Protein AF-A0A7V4W5E7-F1 (afdb_monomer_lite)

Secondary structure (DSSP, 8-state):
-------S---SSSSSTT---TTSPPTTEEEEEEEEEEPPHHHHHHH-TT--S--EEEEEEEEESSS-EEEEESSSS-B---EEEEETTEEEEEESTTS-EEESS--HHHHHHHHS--EEEE--STT-SEEEEEEEE-S--TT-EEEEEEEEEETTEEEEEEEEPPPEEPPP---

Foldseek 3Di:
DDDDPPDDDPPDPPPPPVPPPLADDDPQKDKAFPDKDFDDPVRCCVPPVPFDAGWIKTKMKIFGPDFAKKFWDQPDDDFDWFKWWQDPVGIWTQDDPQSPDTHPDGPDDVVVCVVGNTDIDGQDDPPDRMDMDIDIDRNDHAQTWMWIWTWMDGNVGPDIGIYIYGTDGRHDPDD

Sequence (175 aa):
MRISFLSACVLLAIAGALFADQRTPPPGVKFEVVSVRVLSAKEAADRSPDFIGPNVAVRLRLSCAERGLYLYTWGDVVPVGYRVKWTERGVLWPHGMKGDDERPVSPGIKKLDALVPGKWLLLSGHNRPAIEWEELDSTSYHGEKHGFTIFIKDREKDEPTEIMTEPYVVPSDSP

Structure (mmCIF, N/CA/C/O backbone):
data_AF-A0A7V4W5E7-F1
#
_entry.id   AF-A0A7V4W5E7-F1
#
loop_
_atom_site.group_PDB
_atom_site.id
_atom_site.type_symbol
_atom_site.label_atom_id
_atom_site.label_alt_id
_atom_site.label_comp_id
_atom_site.label_asym_id
_atom_site.label_entity_id
_atom_site.label_seq_id
_atom_site.pdbx_PDB_ins_code
_atom_site.Cartn_x
_atom_site.Cartn_y
_atom_site.Cartn_z
_atom_site.occupancy
_atom_site.B_iso_or_equiv
_atom_site.auth_seq_id
_atom_site.auth_comp_id
_atom_site.auth_asym_id
_atom_site.auth_atom_id
_atom_site.pdbx_PDB_model_num
ATOM 1 N N . MET A 1 1 ? 11.034 58.795 33.306 1.00 40.50 1 MET A N 1
ATOM 2 C CA . MET A 1 1 ? 10.671 58.842 31.876 1.00 40.50 1 MET A CA 1
ATOM 3 C C . MET A 1 1 ? 10.419 57.411 31.418 1.00 40.50 1 MET A C 1
ATOM 5 O O . MET A 1 1 ? 11.341 56.612 31.419 1.00 40.50 1 MET A O 1
ATOM 9 N N . ARG A 1 2 ? 9.139 57.076 31.212 1.00 36.44 2 ARG A N 1
ATOM 10 C CA . ARG A 1 2 ? 8.623 55.823 30.619 1.00 36.44 2 ARG A CA 1
ATOM 11 C C . ARG A 1 2 ? 8.904 55.907 29.100 1.00 36.44 2 ARG A C 1
ATOM 13 O O . ARG A 1 2 ? 8.977 57.023 28.602 1.00 36.44 2 ARG A O 1
ATOM 20 N N . ILE A 1 3 ? 9.116 54.859 28.309 1.00 40.62 3 ILE A N 1
ATOM 21 C CA . ILE A 1 3 ? 8.289 53.674 28.046 1.00 40.62 3 ILE A CA 1
ATOM 22 C C . ILE A 1 3 ? 9.220 52.597 27.458 1.00 40.62 3 ILE A C 1
ATOM 24 O O . ILE A 1 3 ? 10.012 52.879 26.560 1.00 40.62 3 ILE A O 1
ATOM 28 N N . SER A 1 4 ? 9.111 51.374 27.971 1.00 38.84 4 SER A N 1
ATOM 29 C CA . SER A 1 4 ? 9.770 50.172 27.461 1.00 38.84 4 SER A CA 1
ATOM 30 C C . SER A 1 4 ? 9.244 49.813 26.066 1.00 38.84 4 SER A C 1
ATOM 32 O O . SER A 1 4 ? 8.042 49.622 25.896 1.00 38.84 4 SER A O 1
ATOM 34 N N . PHE A 1 5 ? 10.132 49.671 25.079 1.00 39.97 5 PHE A N 1
ATOM 35 C CA . PHE A 1 5 ? 9.805 49.082 23.777 1.00 39.97 5 PHE A CA 1
ATOM 36 C C . PHE A 1 5 ? 9.866 47.550 23.882 1.00 39.97 5 PHE A C 1
ATOM 38 O O . PHE A 1 5 ? 10.897 46.927 23.656 1.00 39.97 5 PHE A O 1
ATOM 45 N N . LEU A 1 6 ? 8.741 46.955 24.274 1.00 45.31 6 LEU A N 1
ATOM 46 C CA . LEU A 1 6 ? 8.455 45.521 24.202 1.00 45.31 6 LEU A CA 1
ATOM 47 C C . LEU A 1 6 ? 7.357 45.342 23.150 1.00 45.31 6 LEU A C 1
ATOM 49 O O . LEU A 1 6 ? 6.187 45.526 23.470 1.00 45.31 6 LEU A O 1
ATOM 53 N N . SER A 1 7 ? 7.721 45.055 21.897 1.00 47.25 7 SER A N 1
ATOM 54 C CA . SER A 1 7 ? 6.884 44.345 20.906 1.00 47.25 7 SER A CA 1
ATOM 55 C C . SER A 1 7 ? 7.477 44.446 19.506 1.00 47.25 7 SER A C 1
ATOM 57 O O . SER A 1 7 ? 7.627 45.554 19.002 1.00 47.25 7 SER A O 1
ATOM 59 N N . ALA A 1 8 ? 7.747 43.278 18.912 1.00 41.41 8 ALA A N 1
ATOM 60 C CA . ALA A 1 8 ? 7.931 42.946 17.486 1.00 41.41 8 ALA A CA 1
ATOM 61 C C . ALA A 1 8 ? 9.073 41.914 17.414 1.00 41.41 8 ALA A C 1
ATOM 63 O O . ALA A 1 8 ? 10.191 42.227 17.788 1.00 41.41 8 ALA A O 1
ATOM 64 N N . CYS A 1 9 ? 8.933 40.652 17.025 1.00 38.38 9 CYS A N 1
ATOM 65 C 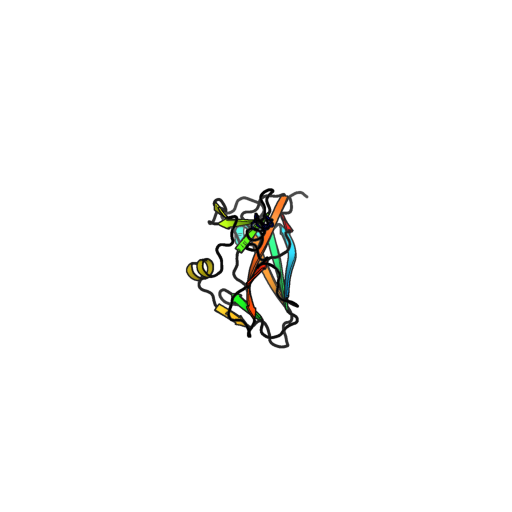CA . CYS A 1 9 ? 7.900 39.945 16.289 1.00 38.38 9 CYS A CA 1
ATOM 66 C C . CYS A 1 9 ? 7.998 38.462 16.688 1.00 38.38 9 CYS A C 1
ATOM 68 O O . CYS A 1 9 ? 8.902 37.761 16.242 1.00 38.38 9 CYS A O 1
ATOM 70 N N . VAL A 1 10 ? 7.073 37.965 17.510 1.00 46.34 10 VAL A N 1
ATOM 71 C CA . VAL A 1 10 ? 6.848 36.519 17.678 1.00 46.34 10 VAL A CA 1
ATOM 72 C C . VAL A 1 10 ? 5.765 36.122 16.678 1.00 46.34 10 VAL A C 1
ATOM 74 O O . VAL A 1 10 ? 4.612 35.961 17.043 1.00 46.34 10 VAL A O 1
ATOM 77 N N . LEU A 1 11 ? 6.108 36.060 15.391 1.00 44.81 11 LEU A N 1
ATOM 78 C CA . LEU A 1 11 ? 5.207 35.595 14.324 1.00 44.81 11 LEU A CA 1
ATOM 79 C C . LEU A 1 11 ? 6.021 34.921 13.209 1.00 44.81 11 LEU A C 1
ATOM 81 O O . LEU A 1 11 ? 6.026 35.353 12.063 1.00 44.81 11 LEU A O 1
ATOM 85 N N . LEU A 1 12 ? 6.755 33.865 13.561 1.00 42.22 12 LEU A N 1
ATOM 86 C CA . LEU A 1 12 ? 7.460 33.016 12.591 1.00 42.22 12 LEU A CA 1
ATOM 87 C C . LEU A 1 12 ? 7.563 31.565 13.090 1.00 42.22 12 LEU A C 1
ATOM 89 O O . LEU A 1 12 ? 8.603 30.928 12.991 1.00 42.22 12 LEU A O 1
ATOM 93 N N . ALA A 1 13 ? 6.477 31.042 13.671 1.00 42.53 13 ALA A N 1
ATOM 94 C CA . ALA A 1 13 ? 6.451 29.674 14.200 1.00 42.53 13 ALA A CA 1
ATOM 95 C C . ALA A 1 13 ? 5.131 28.912 13.971 1.00 42.53 13 ALA A C 1
ATOM 97 O O . ALA A 1 13 ? 4.888 27.916 14.641 1.00 42.53 13 ALA A O 1
ATOM 98 N N . ILE A 1 14 ? 4.267 29.335 13.036 1.00 46.28 14 ILE A N 1
ATOM 99 C CA . ILE A 1 14 ? 2.994 28.626 12.764 1.00 46.28 14 ILE A CA 1
ATOM 100 C C . ILE A 1 14 ? 2.745 28.444 11.258 1.00 46.28 14 ILE A C 1
ATOM 102 O O . ILE A 1 14 ? 1.651 28.665 10.757 1.00 46.28 14 ILE A O 1
ATOM 106 N N . ALA A 1 15 ? 3.777 28.047 10.514 1.00 38.03 15 ALA A N 1
ATOM 107 C CA . ALA A 1 15 ? 3.609 27.543 9.142 1.00 38.03 15 ALA A CA 1
ATOM 108 C C . ALA A 1 15 ? 4.240 26.154 8.922 1.00 38.03 15 ALA A C 1
ATOM 110 O O . ALA A 1 15 ? 3.974 25.519 7.909 1.00 38.03 15 ALA A O 1
ATOM 111 N N . GLY A 1 16 ? 5.023 25.644 9.882 1.00 35.62 16 GLY A N 1
ATOM 112 C CA . GLY A 1 16 ? 5.610 24.297 9.824 1.00 35.62 16 GLY A CA 1
ATOM 113 C C . GLY A 1 16 ? 4.767 23.198 10.483 1.00 35.62 16 GLY A C 1
ATOM 114 O O . GLY A 1 16 ? 5.099 22.028 10.359 1.00 35.62 16 GLY A O 1
ATOM 115 N N . ALA A 1 17 ? 3.679 23.555 11.174 1.00 36.75 17 ALA A N 1
ATOM 116 C CA . ALA A 1 17 ? 2.884 22.625 11.984 1.00 36.75 17 ALA A CA 1
ATOM 117 C C . ALA A 1 17 ? 1.658 22.023 11.261 1.00 36.75 17 ALA A C 1
ATOM 119 O O . ALA A 1 17 ? 0.883 21.306 11.884 1.00 36.75 17 ALA A O 1
ATOM 120 N N . LEU A 1 18 ? 1.465 22.298 9.962 1.00 35.34 18 LEU A N 1
ATOM 121 C CA . LEU A 1 18 ? 0.346 21.743 9.176 1.00 35.34 18 LEU A CA 1
ATOM 122 C C . LEU A 1 18 ? 0.706 20.499 8.351 1.00 35.34 18 LEU A C 1
ATOM 124 O O . LEU A 1 18 ? -0.180 19.897 7.755 1.00 35.34 18 LEU A O 1
ATOM 128 N N . PHE A 1 19 ? 1.961 20.054 8.380 1.00 40.00 19 PHE A N 1
ATOM 129 C CA . PHE A 1 19 ? 2.328 18.703 7.950 1.00 40.00 19 PHE A CA 1
ATOM 130 C C . PHE A 1 19 ? 2.453 17.807 9.180 1.00 40.00 19 PHE A C 1
ATOM 132 O O . PHE A 1 19 ? 3.485 17.183 9.410 1.00 40.00 19 PHE A O 1
ATOM 139 N N . ALA A 1 20 ? 1.414 17.800 10.020 1.00 39.28 20 ALA A N 1
ATOM 140 C CA . ALA A 1 20 ? 1.274 16.739 10.999 1.00 39.28 20 ALA A CA 1
ATOM 141 C C . ALA A 1 20 ? 1.230 15.424 10.216 1.00 39.28 20 ALA A C 1
ATOM 143 O O . ALA A 1 20 ? 0.413 15.237 9.315 1.00 39.28 20 ALA A O 1
ATOM 144 N N . ASP A 1 21 ? 2.201 14.587 10.531 1.00 46.81 21 ASP A N 1
ATOM 145 C CA . ASP A 1 21 ? 2.566 13.336 9.901 1.00 46.81 21 ASP A CA 1
ATOM 146 C C . ASP A 1 21 ? 1.418 12.315 10.010 1.00 46.81 21 ASP A C 1
ATOM 148 O O . ASP A 1 21 ? 1.441 11.400 10.829 1.00 46.81 21 ASP A O 1
ATOM 152 N N . GLN A 1 22 ? 0.361 12.484 9.206 1.00 50.53 22 GLN A N 1
ATOM 153 C CA . GLN A 1 22 ? -0.814 11.598 9.176 1.00 50.53 22 GLN A CA 1
ATOM 154 C C . GLN A 1 22 ? -0.494 10.171 8.692 1.00 50.53 22 GLN A C 1
ATOM 156 O O . GLN A 1 22 ? -1.410 9.382 8.491 1.00 50.53 22 GLN A O 1
ATOM 161 N N . ARG A 1 23 ? 0.785 9.835 8.494 1.00 61.12 23 ARG A N 1
ATOM 162 C CA . ARG A 1 23 ? 1.254 8.560 7.939 1.00 61.12 23 ARG A CA 1
ATOM 163 C C . ARG A 1 23 ? 1.867 7.639 8.985 1.00 61.12 23 ARG A C 1
ATOM 165 O O . ARG A 1 23 ? 2.173 6.497 8.654 1.00 61.12 23 ARG A O 1
ATOM 172 N N . THR A 1 24 ? 2.052 8.105 10.223 1.00 67.94 24 THR A N 1
ATOM 173 C CA . THR A 1 24 ? 2.535 7.230 11.297 1.00 67.94 24 THR A CA 1
ATOM 174 C C . THR A 1 24 ? 1.426 6.237 11.653 1.00 67.94 24 THR A C 1
ATOM 176 O O . THR A 1 24 ? 0.334 6.668 12.040 1.00 67.94 24 THR A O 1
ATOM 179 N N . PRO A 1 25 ? 1.661 4.918 11.527 1.00 75.94 25 PRO A N 1
ATOM 180 C CA . PRO A 1 25 ? 0.666 3.927 11.900 1.00 75.94 25 PRO A CA 1
ATOM 181 C C . PRO A 1 25 ? 0.269 4.073 13.375 1.00 75.94 25 PRO A C 1
ATOM 183 O O . PRO A 1 25 ? 1.119 4.417 14.204 1.00 75.94 25 PRO A O 1
ATOM 186 N N . PRO A 1 26 ? -0.994 3.787 13.739 1.00 80.31 26 PRO A N 1
ATOM 187 C CA . PRO A 1 26 ? -1.377 3.671 15.138 1.00 80.31 26 PRO A CA 1
ATOM 188 C C . PRO A 1 26 ? -0.465 2.681 15.881 1.00 80.31 26 PRO A C 1
ATOM 190 O O . PRO A 1 26 ? 0.038 1.731 15.265 1.00 80.31 26 PRO A O 1
ATOM 193 N N . PRO A 1 27 ? -0.250 2.861 17.197 1.00 82.31 27 PRO A N 1
ATOM 194 C CA . PRO A 1 27 ? 0.517 1.916 18.000 1.00 82.31 27 PRO A CA 1
ATOM 195 C C . PRO A 1 27 ? 0.070 0.466 17.770 1.00 82.31 27 PRO A C 1
ATOM 197 O O . PRO A 1 27 ? -1.110 0.168 17.625 1.00 82.31 27 PRO A O 1
ATOM 200 N N . GLY A 1 28 ? 1.033 -0.450 17.662 1.00 83.62 28 GLY A N 1
ATOM 201 C CA . GLY A 1 28 ? 0.740 -1.870 17.453 1.00 83.62 28 GLY A CA 1
ATOM 202 C C . GLY A 1 28 ? 0.258 -2.252 16.047 1.00 83.62 28 GLY A C 1
ATOM 203 O O . GLY A 1 28 ? 0.093 -3.448 15.804 1.00 83.62 28 GLY A O 1
ATOM 204 N N . VAL A 1 29 ? 0.077 -1.299 15.123 1.00 88.69 29 VAL A N 1
ATOM 205 C CA . VAL A 1 29 ? -0.191 -1.556 13.700 1.00 88.69 29 VAL A CA 1
ATOM 206 C C . VAL A 1 29 ? 1.112 -1.499 12.905 1.00 88.69 29 VAL A C 1
ATOM 208 O O . VAL A 1 29 ? 1.878 -0.546 13.022 1.00 88.69 29 VAL A O 1
ATOM 211 N N . LYS A 1 30 ? 1.359 -2.505 12.063 1.00 91.56 30 LYS A N 1
ATOM 212 C CA . LYS A 1 30 ? 2.477 -2.507 11.109 1.00 91.56 30 LYS A CA 1
ATOM 213 C C . LYS A 1 30 ? 1.988 -2.848 9.714 1.00 91.56 30 LYS A C 1
ATOM 215 O O . LYS A 1 30 ? 1.276 -3.839 9.547 1.00 91.56 30 LYS A O 1
ATOM 220 N N . PHE A 1 31 ? 2.410 -2.052 8.738 1.00 93.56 31 PHE A N 1
ATOM 221 C CA . PHE A 1 31 ? 2.146 -2.281 7.326 1.00 93.56 31 PHE A CA 1
ATOM 222 C C . PHE A 1 31 ? 3.467 -2.374 6.563 1.00 93.56 31 PHE A C 1
ATOM 224 O O . PHE A 1 31 ? 4.248 -1.427 6.537 1.00 93.56 31 PHE A O 1
ATOM 231 N N . GLU A 1 32 ? 3.742 -3.548 6.004 1.00 95.25 32 GLU A N 1
ATOM 232 C CA . GLU A 1 32 ? 5.084 -3.942 5.580 1.00 95.25 32 GLU A CA 1
ATOM 233 C C . GLU A 1 32 ? 5.076 -4.544 4.173 1.00 95.25 32 GLU A C 1
ATOM 235 O O . GLU A 1 32 ? 4.155 -5.273 3.791 1.00 95.25 32 GLU A O 1
ATOM 240 N N . VAL A 1 33 ? 6.157 -4.293 3.432 1.00 96.19 33 VAL A N 1
ATOM 241 C CA . VAL A 1 33 ? 6.522 -5.079 2.249 1.00 96.19 33 VAL A CA 1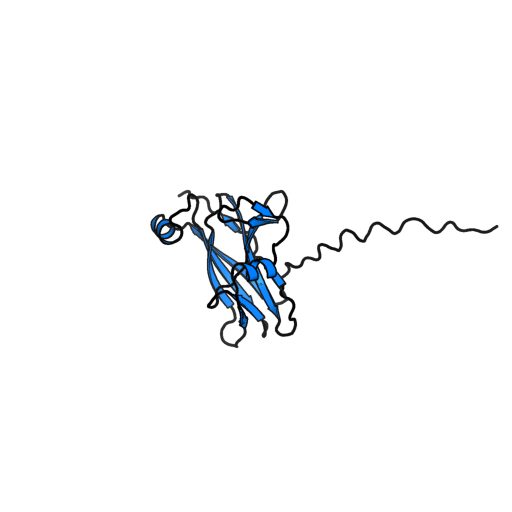
ATOM 242 C C . VAL A 1 33 ? 7.271 -6.322 2.724 1.00 96.19 33 VAL A C 1
ATOM 244 O O . VAL A 1 33 ? 8.353 -6.221 3.294 1.00 96.19 33 VAL A O 1
ATOM 247 N N . VAL A 1 34 ? 6.694 -7.500 2.495 1.00 96.94 34 VAL A N 1
ATOM 248 C CA . VAL A 1 34 ? 7.272 -8.793 2.899 1.00 96.94 34 VAL A CA 1
ATOM 249 C C . VAL A 1 34 ? 8.253 -9.310 1.857 1.00 96.94 34 VAL A C 1
ATOM 251 O O . VAL A 1 34 ? 9.314 -9.826 2.196 1.00 96.94 34 VAL A O 1
ATOM 254 N N . SER A 1 35 ? 7.890 -9.216 0.579 1.00 95.06 35 SER A N 1
ATOM 255 C CA . SER A 1 35 ? 8.733 -9.677 -0.521 1.00 95.06 35 SER A CA 1
ATOM 256 C C . SER A 1 35 ? 8.360 -8.979 -1.816 1.00 95.06 35 SER A C 1
ATOM 258 O O . SER A 1 35 ? 7.186 -8.708 -2.057 1.00 95.06 35 SER A O 1
ATOM 260 N N . VAL A 1 36 ? 9.348 -8.778 -2.680 1.00 93.62 36 VAL A N 1
ATOM 261 C CA . VAL A 1 36 ? 9.165 -8.262 -4.037 1.00 93.62 36 VAL A CA 1
ATOM 262 C C . VAL A 1 36 ? 9.752 -9.285 -4.992 1.00 93.62 36 VAL A C 1
ATOM 264 O O . VAL A 1 36 ? 10.885 -9.725 -4.795 1.00 93.62 36 VAL A O 1
ATOM 267 N N . ARG A 1 37 ? 8.988 -9.687 -6.007 1.00 90.44 37 ARG A N 1
ATOM 268 C CA . ARG A 1 37 ? 9.457 -10.619 -7.037 1.00 90.44 37 ARG A CA 1
ATOM 269 C C . ARG A 1 37 ? 9.110 -10.109 -8.425 1.00 90.44 37 ARG A C 1
ATOM 271 O O . ARG A 1 37 ? 8.034 -9.552 -8.627 1.00 90.44 37 ARG A O 1
ATOM 278 N N . VAL A 1 38 ? 9.996 -10.362 -9.376 1.00 87.38 38 VAL A N 1
ATOM 279 C CA . VAL A 1 38 ? 9.713 -10.188 -10.803 1.00 87.38 38 VAL A CA 1
ATOM 280 C C . VAL A 1 38 ? 8.808 -11.335 -11.253 1.00 87.38 38 VAL A C 1
ATOM 282 O O . VAL A 1 38 ? 9.058 -12.497 -10.920 1.00 87.38 38 VAL A O 1
ATOM 285 N N . LEU A 1 39 ? 7.728 -11.016 -11.963 1.00 85.38 39 LEU A N 1
ATOM 286 C CA . LEU A 1 39 ? 6.858 -12.011 -12.578 1.00 85.38 39 LEU A CA 1
ATOM 287 C C . LEU A 1 39 ? 7.543 -12.631 -13.792 1.00 85.38 39 LEU A C 1
ATOM 289 O O . LEU A 1 39 ? 8.195 -11.949 -14.580 1.00 85.38 39 LEU A O 1
ATOM 293 N N . SER A 1 40 ? 7.335 -13.931 -13.993 1.00 84.25 40 SER A N 1
ATOM 294 C CA . SER A 1 40 ? 7.701 -14.555 -15.264 1.00 84.25 40 SER A CA 1
ATOM 295 C C . SER A 1 40 ? 6.901 -13.941 -16.418 1.00 84.25 40 SER A C 1
ATOM 297 O O . SER A 1 40 ? 5.779 -13.475 -16.226 1.00 84.25 40 SER A O 1
ATOM 299 N N . ALA A 1 41 ? 7.426 -14.012 -17.646 1.00 81.62 41 ALA A N 1
ATOM 300 C CA . ALA A 1 41 ? 6.726 -13.510 -18.835 1.00 81.62 41 ALA A CA 1
ATOM 301 C C . ALA A 1 41 ? 5.304 -14.087 -18.983 1.00 81.62 41 ALA A C 1
ATOM 303 O O . ALA A 1 41 ? 4.393 -13.392 -19.423 1.00 81.62 41 ALA A O 1
ATOM 304 N N . LYS A 1 42 ? 5.101 -15.345 -18.566 1.00 83.56 42 LYS A N 1
ATOM 305 C CA . LYS A 1 42 ? 3.783 -15.983 -18.556 1.00 83.56 42 LYS A CA 1
ATOM 306 C C . LYS A 1 42 ? 2.851 -15.360 -17.512 1.00 83.56 42 LYS A C 1
ATOM 308 O O . LYS A 1 42 ? 1.744 -14.972 -17.854 1.00 83.56 42 LYS A O 1
ATOM 313 N N . GLU A 1 43 ? 3.296 -15.232 -16.262 1.00 83.94 43 GLU A N 1
ATOM 314 C CA . GLU A 1 43 ? 2.489 -14.605 -15.202 1.00 83.94 43 GLU A CA 1
ATOM 315 C C . GLU A 1 43 ? 2.169 -13.140 -15.513 1.00 83.94 43 GLU A C 1
ATOM 317 O O . GLU A 1 43 ? 1.067 -12.676 -15.236 1.00 83.94 43 GLU A O 1
ATOM 322 N N . ALA A 1 44 ? 3.132 -12.426 -16.094 1.00 81.00 44 ALA A N 1
ATOM 323 C CA . ALA A 1 44 ? 2.965 -11.069 -16.582 1.00 81.00 44 ALA A CA 1
ATOM 324 C C . ALA A 1 44 ? 1.863 -10.995 -17.648 1.00 81.00 44 ALA A C 1
ATOM 326 O O . ALA A 1 44 ? 0.940 -10.199 -17.504 1.00 81.00 44 ALA A O 1
ATOM 327 N N . ALA A 1 45 ? 1.914 -11.863 -18.664 1.00 80.31 45 ALA A N 1
ATOM 328 C CA . ALA A 1 45 ? 0.906 -11.912 -19.720 1.00 80.31 45 ALA A CA 1
ATOM 329 C C . ALA A 1 45 ? -0.494 -12.275 -19.192 1.00 80.31 45 ALA A C 1
ATOM 331 O O . ALA A 1 45 ? -1.482 -11.698 -19.639 1.00 80.31 45 ALA A O 1
ATOM 332 N N . ASP A 1 46 ? -0.583 -13.185 -18.218 1.00 83.06 46 ASP A N 1
ATOM 333 C CA . ASP A 1 46 ? -1.861 -13.622 -17.644 1.00 83.06 46 ASP A CA 1
ATOM 334 C C . ASP A 1 46 ? -2.503 -12.544 -16.746 1.00 83.06 46 ASP A C 1
ATOM 336 O O . ASP A 1 46 ? -3.728 -12.468 -16.641 1.00 83.06 46 ASP A O 1
ATOM 340 N N . ARG A 1 47 ? -1.691 -11.718 -16.070 1.00 77.25 47 ARG A N 1
ATOM 341 C CA . ARG A 1 47 ? -2.162 -10.766 -15.045 1.00 77.25 47 ARG A CA 1
ATOM 342 C C . ARG A 1 47 ? -2.176 -9.306 -15.486 1.00 77.25 47 ARG A C 1
ATOM 344 O O . ARG A 1 47 ? -2.915 -8.518 -14.904 1.00 77.25 47 ARG A O 1
ATOM 351 N N . SER A 1 48 ? -1.359 -8.942 -16.469 1.00 71.12 48 SER A N 1
ATOM 352 C CA . SER A 1 48 ? -1.243 -7.585 -17.007 1.00 71.12 48 SER A CA 1
ATOM 353 C C . SER A 1 48 ? -0.905 -7.644 -18.507 1.00 71.12 48 SER A C 1
ATOM 355 O O . SER A 1 48 ? 0.218 -7.324 -18.907 1.00 71.12 48 SER A O 1
ATOM 357 N N . PRO A 1 49 ? -1.855 -8.095 -19.352 1.00 65.62 49 PRO A N 1
ATOM 358 C CA . PRO A 1 49 ? -1.600 -8.392 -20.766 1.00 65.62 49 PRO A CA 1
ATOM 359 C C . PRO A 1 49 ? -1.152 -7.172 -21.585 1.00 65.62 49 PRO A C 1
ATOM 361 O O . PRO A 1 49 ? -0.480 -7.336 -22.601 1.00 65.62 49 PRO A O 1
ATOM 364 N N . ASP A 1 50 ? -1.487 -5.961 -21.132 1.00 65.69 50 ASP A N 1
ATOM 365 C CA . ASP A 1 50 ? -1.239 -4.712 -21.859 1.00 65.69 50 ASP A CA 1
ATOM 366 C C . ASP A 1 50 ? -0.021 -3.916 -21.345 1.00 65.69 50 ASP A C 1
ATOM 368 O O . ASP A 1 50 ? 0.282 -2.848 -21.884 1.00 65.69 50 ASP A O 1
ATOM 372 N N . PHE A 1 51 ? 0.687 -4.383 -20.305 1.00 62.53 51 PHE A N 1
ATOM 373 C CA . PHE A 1 51 ? 1.799 -3.626 -19.716 1.00 62.53 51 PHE A CA 1
ATOM 374 C C . PHE A 1 51 ? 3.176 -4.014 -20.270 1.00 62.53 51 PHE A C 1
ATOM 376 O O . PHE A 1 51 ? 3.533 -5.188 -20.349 1.00 62.53 51 PHE A O 1
ATOM 383 N N . ILE A 1 52 ? 3.985 -2.994 -20.578 1.00 57.53 52 ILE A N 1
ATOM 384 C CA . ILE A 1 52 ? 5.371 -3.112 -21.043 1.00 57.53 52 ILE A CA 1
ATOM 385 C C . ILE A 1 52 ? 6.293 -2.514 -19.966 1.00 57.53 52 ILE A C 1
ATOM 387 O O . ILE A 1 52 ? 6.411 -1.296 -19.859 1.00 57.53 52 ILE A O 1
ATOM 391 N N . GLY A 1 53 ? 6.941 -3.371 -19.172 1.00 58.97 53 GLY A N 1
ATOM 392 C CA . GLY A 1 53 ? 7.875 -3.010 -18.094 1.00 58.97 53 GLY A CA 1
ATOM 393 C C . GLY A 1 53 ? 8.062 -4.163 -17.093 1.00 58.97 53 GLY A C 1
ATOM 394 O O . GLY A 1 53 ? 7.458 -5.223 -17.293 1.00 58.97 53 GLY A O 1
ATOM 395 N N . PRO A 1 54 ? 8.865 -3.995 -16.020 1.00 58.31 54 PRO A N 1
ATOM 396 C CA . PRO A 1 54 ? 8.962 -4.990 -14.957 1.00 58.31 54 PRO A CA 1
ATOM 397 C C . PRO A 1 54 ? 7.608 -5.167 -14.285 1.00 58.31 54 PRO A C 1
ATOM 399 O O . PRO A 1 54 ? 7.156 -4.329 -13.509 1.00 58.31 54 PRO A O 1
ATOM 402 N N . ASN A 1 55 ? 6.958 -6.283 -14.587 1.00 79.75 55 ASN A N 1
ATOM 403 C CA . ASN A 1 55 ? 5.788 -6.710 -13.849 1.00 79.75 55 ASN A CA 1
ATOM 404 C C . ASN A 1 55 ? 6.274 -7.320 -12.541 1.00 79.75 55 ASN A C 1
ATOM 406 O O . ASN A 1 55 ? 6.817 -8.425 -12.538 1.00 79.75 55 ASN A O 1
ATOM 410 N N . VAL A 1 56 ? 6.104 -6.601 -11.433 1.00 86.75 56 VAL A N 1
ATOM 411 C CA . VAL A 1 56 ? 6.480 -7.115 -10.116 1.00 86.75 56 VAL A CA 1
ATOM 412 C C . VAL A 1 56 ? 5.246 -7.435 -9.293 1.00 86.75 56 VAL A C 1
ATOM 414 O O . VAL A 1 56 ? 4.232 -6.738 -9.330 1.00 86.75 56 VAL A O 1
ATOM 417 N N . ALA A 1 57 ? 5.353 -8.520 -8.540 1.00 90.25 57 ALA A N 1
ATOM 418 C CA . ALA A 1 57 ? 4.415 -8.870 -7.495 1.00 90.25 57 ALA A CA 1
ATOM 419 C C . ALA A 1 57 ? 5.018 -8.485 -6.146 1.00 90.25 57 ALA A C 1
ATOM 421 O O . ALA A 1 57 ? 6.129 -8.903 -5.798 1.00 90.25 57 ALA A O 1
ATOM 422 N N . VAL A 1 58 ? 4.264 -7.702 -5.383 1.00 92.69 58 VAL A N 1
ATOM 423 C CA . VAL A 1 58 ? 4.657 -7.225 -4.062 1.00 92.69 58 VAL A CA 1
ATOM 424 C C . VAL A 1 58 ? 3.766 -7.889 -3.031 1.00 92.69 58 VAL A C 1
ATOM 426 O O . VAL A 1 58 ? 2.560 -7.660 -2.987 1.00 92.69 58 VAL A O 1
ATOM 429 N N . ARG A 1 59 ? 4.363 -8.720 -2.181 1.00 95.44 59 ARG A N 1
ATOM 430 C CA . ARG A 1 59 ? 3.665 -9.305 -1.042 1.00 95.44 59 ARG A CA 1
ATOM 431 C C . ARG A 1 59 ? 3.655 -8.299 0.093 1.00 95.44 59 ARG A C 1
ATOM 433 O O . ARG A 1 59 ? 4.713 -7.883 0.566 1.00 95.44 59 ARG A O 1
ATOM 440 N N . LEU A 1 60 ? 2.463 -7.951 0.540 1.00 95.44 60 LEU A N 1
ATOM 441 C CA . LEU A 1 60 ? 2.213 -6.988 1.596 1.00 95.44 60 LEU A CA 1
ATOM 442 C C . LEU A 1 60 ? 1.680 -7.694 2.837 1.00 95.44 60 LEU A C 1
ATOM 444 O O . LEU A 1 60 ? 1.016 -8.727 2.738 1.00 95.44 60 LEU A O 1
ATOM 448 N N . ARG A 1 61 ? 1.963 -7.125 4.009 1.00 93.88 61 ARG A N 1
ATOM 449 C CA . ARG A 1 61 ? 1.459 -7.608 5.294 1.00 93.88 61 ARG A CA 1
ATOM 450 C C . ARG A 1 61 ? 0.944 -6.461 6.131 1.00 93.88 61 ARG A C 1
ATOM 452 O O . ARG A 1 61 ? 1.672 -5.511 6.396 1.00 93.88 61 ARG A O 1
ATOM 459 N N . LEU A 1 62 ? -0.280 -6.605 6.620 1.00 92.12 62 LEU A N 1
ATOM 460 C CA . LEU A 1 62 ? -0.823 -5.766 7.678 1.00 92.12 62 LEU A CA 1
ATOM 461 C C . LEU A 1 62 ? -0.947 -6.613 8.939 1.00 92.12 62 LEU A C 1
ATOM 463 O O . LEU A 1 62 ? -1.627 -7.639 8.936 1.00 92.12 62 LEU A O 1
ATOM 467 N N . SER A 1 63 ? -0.295 -6.189 10.016 1.00 89.69 63 SER A N 1
ATOM 468 C CA . SER A 1 63 ? -0.410 -6.820 11.329 1.00 89.69 63 SER A CA 1
ATOM 469 C C . SER A 1 63 ? -0.873 -5.819 12.376 1.00 89.69 63 SER A C 1
ATOM 471 O O . SER A 1 63 ? -0.560 -4.632 12.295 1.00 89.69 63 SER A O 1
ATOM 473 N N . CYS A 1 64 ? -1.653 -6.300 13.341 1.00 85.75 64 CYS A N 1
ATOM 474 C CA . CYS A 1 64 ? -2.174 -5.478 14.421 1.00 85.75 64 CYS A CA 1
ATOM 475 C C . CYS A 1 64 ? -2.180 -6.276 15.724 1.00 85.75 64 CYS A C 1
ATOM 477 O O . CYS A 1 64 ? -2.757 -7.362 15.797 1.00 85.75 64 CYS A O 1
ATOM 479 N N . ALA A 1 65 ? -1.523 -5.734 16.747 1.00 79.00 65 ALA A N 1
ATOM 480 C CA . ALA A 1 65 ? -1.553 -6.289 18.099 1.00 79.00 65 ALA A CA 1
ATOM 481 C C . ALA A 1 65 ? -2.844 -5.925 18.857 1.00 79.00 65 ALA A C 1
ATOM 483 O O . ALA A 1 65 ? -3.183 -6.566 19.854 1.00 79.00 65 ALA A O 1
ATOM 484 N N . GLU A 1 66 ? -3.558 -4.900 18.394 1.00 71.06 66 GLU A N 1
ATOM 485 C CA . GLU A 1 66 ? -4.729 -4.339 19.058 1.00 71.06 66 GLU A CA 1
ATOM 486 C C . GLU A 1 66 ? -6.039 -4.938 18.526 1.00 71.06 66 GLU A C 1
ATOM 488 O O . GLU A 1 66 ? -6.127 -5.486 17.423 1.00 71.06 66 GLU A O 1
ATOM 493 N N . ARG A 1 67 ? -7.094 -4.859 19.343 1.00 74.69 67 ARG A N 1
ATOM 494 C CA . ARG A 1 67 ? -8.450 -5.216 18.915 1.00 74.69 67 ARG A CA 1
ATOM 495 C C . ARG A 1 67 ? -9.137 -3.968 18.378 1.00 74.69 67 ARG A C 1
ATOM 497 O O . ARG A 1 67 ? -8.950 -2.888 18.907 1.00 74.69 67 ARG A O 1
ATOM 504 N N . GLY A 1 68 ? -10.009 -4.144 17.399 1.00 81.44 68 GLY A N 1
ATOM 505 C CA . GLY A 1 68 ? -10.863 -3.095 16.856 1.00 81.44 68 GLY A CA 1
ATOM 506 C C . GLY A 1 68 ? -10.379 -2.482 15.548 1.00 81.44 68 GLY A C 1
ATOM 507 O O . GLY A 1 68 ? -11.007 -1.533 15.102 1.00 81.44 68 GLY A O 1
ATOM 508 N N . LEU A 1 69 ? -9.322 -2.997 14.912 1.00 87.62 69 LEU A N 1
ATOM 509 C CA . LEU A 1 69 ? -8.837 -2.425 13.656 1.00 87.62 69 LEU A CA 1
ATOM 510 C C . LEU A 1 69 ? -9.762 -2.782 12.486 1.00 87.62 69 LEU A C 1
ATOM 512 O O . LEU A 1 69 ? -9.954 -3.958 12.170 1.00 87.62 69 LEU A O 1
ATOM 516 N N . TYR A 1 70 ? -10.288 -1.764 11.818 1.00 89.44 70 TYR A N 1
ATOM 517 C CA . TYR A 1 70 ? -11.011 -1.882 10.561 1.00 89.44 70 TYR A CA 1
ATOM 518 C C . TYR A 1 70 ? -10.108 -1.526 9.390 1.00 89.44 70 TYR A C 1
ATOM 520 O O . TYR A 1 70 ? -9.312 -0.593 9.455 1.00 89.44 70 TYR A O 1
ATOM 528 N N . LEU A 1 71 ? -10.295 -2.246 8.296 1.00 91.06 71 LEU A N 1
ATOM 529 C CA . LEU A 1 71 ? -9.602 -2.064 7.036 1.00 91.06 71 LEU A CA 1
ATOM 530 C C . LEU A 1 71 ? -10.600 -1.694 5.950 1.00 91.06 71 LEU A C 1
ATOM 532 O O . LEU A 1 71 ? -11.646 -2.335 5.836 1.00 91.06 71 LEU A O 1
ATOM 536 N N . TYR A 1 72 ? -10.269 -0.703 5.134 1.00 92.12 72 TYR A N 1
ATOM 537 C CA . TYR A 1 72 ? -11.052 -0.403 3.946 1.00 92.12 72 TYR A CA 1
ATOM 538 C C . TYR A 1 72 ? -10.699 -1.377 2.818 1.00 92.12 72 TYR A C 1
ATOM 540 O O . TYR A 1 72 ? -9.542 -1.474 2.412 1.00 92.12 72 TYR A O 1
ATOM 548 N N . THR A 1 73 ? -11.687 -2.113 2.320 1.00 90.12 73 THR A N 1
ATOM 549 C CA . THR A 1 73 ? -11.499 -3.200 1.352 1.00 90.12 73 THR A CA 1
ATOM 550 C C . THR A 1 73 ? -12.578 -3.185 0.275 1.00 90.12 73 THR A C 1
ATOM 552 O O . THR A 1 73 ? -13.708 -2.749 0.508 1.00 90.12 73 THR A O 1
ATOM 555 N N . TRP A 1 74 ? -12.237 -3.701 -0.903 1.00 82.50 74 TRP A N 1
ATOM 556 C CA . TRP A 1 74 ? -13.183 -4.027 -1.957 1.00 82.50 74 TRP A CA 1
ATOM 557 C C . TRP A 1 74 ? -13.319 -5.552 -2.032 1.00 82.50 74 TRP A C 1
ATOM 559 O O . TRP A 1 74 ? -12.376 -6.261 -2.373 1.00 82.50 74 TRP A O 1
ATOM 569 N N . GLY A 1 75 ? -14.495 -6.068 -1.662 1.00 76.88 75 GLY A N 1
ATOM 570 C CA . GLY A 1 75 ? -14.756 -7.511 -1.645 1.00 76.88 75 GLY A CA 1
ATOM 571 C C . GLY A 1 75 ? -14.299 -8.208 -0.360 1.00 76.88 75 GLY A C 1
ATOM 572 O O . GLY A 1 75 ? -14.982 -8.096 0.660 1.00 76.88 75 GLY A O 1
ATOM 573 N N . ASP A 1 76 ? -13.224 -8.991 -0.436 1.00 75.56 76 ASP A N 1
ATOM 574 C CA . ASP A 1 76 ? -12.769 -9.874 0.647 1.00 75.56 76 ASP A CA 1
ATOM 575 C C . ASP A 1 76 ? -11.866 -9.147 1.658 1.00 75.56 76 ASP A C 1
ATOM 577 O O . ASP A 1 76 ? -12.300 -8.206 2.313 1.00 75.56 76 ASP A O 1
ATOM 581 N N . VAL A 1 77 ? -10.633 -9.620 1.858 1.00 78.25 77 VAL A N 1
ATOM 582 C CA . VAL A 1 77 ? -9.685 -9.124 2.873 1.00 78.25 77 VAL A CA 1
ATOM 583 C C . VAL A 1 77 ? -8.554 -8.313 2.221 1.00 78.25 77 VAL A C 1
ATOM 585 O O . VAL A 1 77 ? -7.586 -7.955 2.880 1.00 78.25 77 VAL A O 1
ATOM 588 N N . VAL A 1 78 ? -8.659 -8.021 0.922 1.00 84.25 78 VAL A N 1
ATOM 589 C CA . VAL A 1 78 ? -7.656 -7.245 0.180 1.00 84.25 78 VAL A CA 1
ATOM 590 C C . VAL A 1 78 ? -7.937 -5.757 0.401 1.00 84.25 78 VAL A C 1
ATOM 592 O O . VAL A 1 78 ? -9.026 -5.294 0.038 1.00 84.25 78 VAL A O 1
ATOM 595 N N . PRO A 1 79 ? -7.032 -5.000 1.043 1.00 88.06 79 PRO A N 1
ATOM 596 C CA . PRO A 1 79 ? -7.226 -3.570 1.228 1.00 88.06 79 PRO A CA 1
ATOM 597 C C . PRO A 1 79 ? -7.322 -2.832 -0.100 1.00 88.06 79 PRO A C 1
ATOM 599 O O . PRO A 1 79 ? -6.735 -3.248 -1.092 1.00 88.06 79 PRO A O 1
ATOM 602 N N . VAL A 1 80 ? -7.974 -1.674 -0.084 1.00 87.12 80 VAL A N 1
ATOM 603 C CA . VAL A 1 80 ? -7.831 -0.700 -1.167 1.00 87.12 80 VAL A CA 1
ATOM 604 C C . VAL A 1 80 ? -7.020 0.482 -0.663 1.00 87.12 80 VAL A C 1
ATOM 606 O O . VAL A 1 80 ? -7.254 1.005 0.430 1.00 87.12 80 VAL A O 1
ATOM 609 N N . GLY A 1 81 ? -6.094 0.935 -1.492 1.00 89.88 81 GLY A N 1
ATOM 610 C CA . GLY A 1 81 ? -5.373 2.173 -1.276 1.00 89.88 81 GLY A CA 1
ATOM 611 C C . GLY A 1 81 ? -4.623 2.582 -2.529 1.00 89.88 81 GLY A C 1
ATOM 612 O O . GLY A 1 81 ? -5.078 2.310 -3.641 1.00 89.88 81 GLY A O 1
ATOM 613 N N . TYR A 1 82 ? -3.505 3.274 -2.356 1.00 89.38 82 TYR A N 1
ATOM 614 C CA . TYR A 1 82 ? -2.755 3.830 -3.470 1.00 89.38 82 TYR A CA 1
ATOM 615 C C . TYR A 1 82 ? -1.362 3.234 -3.544 1.00 89.38 82 TYR A C 1
ATOM 617 O O . TYR A 1 82 ? -0.733 2.948 -2.530 1.00 89.38 82 TYR A O 1
ATOM 625 N N . ARG A 1 83 ? -0.831 3.135 -4.757 1.00 89.94 83 ARG A N 1
ATOM 626 C CA . ARG A 1 83 ? 0.613 3.063 -4.930 1.00 89.94 83 ARG A CA 1
ATOM 627 C C . ARG A 1 83 ? 1.215 4.445 -4.693 1.00 89.94 83 ARG A C 1
ATOM 629 O O . ARG A 1 83 ? 0.594 5.463 -4.997 1.00 89.94 83 ARG A O 1
ATOM 636 N N . VAL A 1 84 ? 2.442 4.468 -4.199 1.00 90.94 84 VAL A N 1
ATOM 637 C CA . VAL A 1 84 ? 3.249 5.674 -4.033 1.00 90.94 84 VAL A CA 1
ATOM 638 C C . VAL A 1 84 ? 4.650 5.481 -4.597 1.00 90.94 84 VAL A C 1
ATOM 640 O O . VAL A 1 84 ? 5.165 4.365 -4.646 1.00 90.94 84 VAL A O 1
ATOM 643 N N . LYS A 1 85 ? 5.259 6.587 -5.022 1.00 91.38 85 LYS A N 1
ATOM 644 C CA . LYS A 1 85 ? 6.595 6.654 -5.613 1.00 91.38 85 LYS A CA 1
ATOM 645 C C . LYS A 1 85 ? 7.436 7.688 -4.878 1.00 91.38 85 LYS A C 1
ATOM 647 O O . LYS A 1 85 ? 6.989 8.811 -4.658 1.00 91.38 85 LYS A O 1
ATOM 652 N N . TRP A 1 86 ? 8.662 7.335 -4.514 1.00 91.69 86 TRP A N 1
ATOM 653 C CA . TRP A 1 86 ? 9.627 8.261 -3.930 1.00 91.69 86 TRP A CA 1
ATOM 654 C C . TRP A 1 86 ? 10.515 8.828 -5.027 1.00 91.69 86 TRP A C 1
ATOM 656 O O . TRP A 1 86 ? 11.168 8.096 -5.767 1.00 91.69 86 TRP A O 1
ATOM 666 N N . THR A 1 87 ? 10.573 10.152 -5.076 1.00 89.62 87 THR A N 1
ATOM 667 C CA . THR A 1 87 ? 11.443 10.916 -5.969 1.00 89.62 87 THR A CA 1
ATOM 668 C C . THR A 1 87 ? 12.360 11.818 -5.149 1.00 89.62 87 THR A C 1
ATOM 670 O O . THR A 1 87 ? 12.186 11.969 -3.938 1.00 89.62 87 THR A O 1
ATOM 673 N N . GLU A 1 88 ? 13.296 12.497 -5.809 1.00 87.56 88 GLU A N 1
ATOM 674 C CA . GLU A 1 88 ? 14.116 13.541 -5.176 1.00 87.56 88 GLU A CA 1
ATOM 675 C C . GLU A 1 88 ? 13.277 14.692 -4.591 1.00 87.56 88 GLU A C 1
ATOM 677 O O . GLU A 1 88 ? 13.733 15.411 -3.706 1.00 87.56 88 GLU A O 1
ATOM 682 N N . ARG A 1 89 ? 12.032 14.858 -5.060 1.00 85.38 89 ARG A N 1
ATOM 683 C CA . ARG A 1 89 ? 11.087 15.883 -4.594 1.00 85.38 89 ARG A CA 1
ATOM 684 C C . ARG A 1 89 ? 10.191 15.409 -3.446 1.00 85.38 89 ARG A C 1
ATOM 686 O O . ARG A 1 89 ? 9.410 16.203 -2.930 1.00 85.38 89 ARG A O 1
ATOM 693 N N . GLY A 1 90 ? 10.288 14.138 -3.054 1.00 88.38 90 GLY A N 1
ATOM 694 C CA . GLY A 1 90 ? 9.462 13.516 -2.020 1.00 88.38 90 GLY A CA 1
ATOM 695 C C . GLY A 1 90 ? 8.531 12.426 -2.554 1.00 88.38 90 GLY A C 1
ATOM 696 O O . GLY A 1 90 ? 8.735 11.886 -3.644 1.00 88.38 90 GLY A O 1
ATOM 697 N N . VAL A 1 91 ? 7.524 12.085 -1.745 1.00 90.00 91 VAL A N 1
ATOM 698 C CA . VAL A 1 91 ? 6.540 11.032 -2.042 1.00 90.00 91 VAL A CA 1
ATOM 699 C C . VAL A 1 91 ? 5.449 11.566 -2.960 1.00 90.00 91 VAL A C 1
ATOM 701 O O . VAL A 1 91 ? 4.843 12.597 -2.666 1.00 90.00 91 VAL A O 1
ATOM 704 N N . LEU A 1 92 ? 5.181 10.837 -4.038 1.00 91.00 92 LEU A N 1
ATOM 705 C CA . LEU A 1 92 ? 4.162 11.134 -5.030 1.00 91.00 92 LEU A CA 1
ATOM 706 C C . LEU A 1 92 ? 3.149 9.989 -5.114 1.00 91.00 92 LEU A C 1
ATOM 708 O O . LEU A 1 92 ? 3.508 8.823 -4.966 1.00 91.00 92 LEU A O 1
ATOM 712 N N . TRP A 1 93 ? 1.891 10.330 -5.382 1.00 89.12 93 TRP A N 1
ATOM 713 C CA . TRP A 1 93 ? 0.809 9.398 -5.695 1.00 89.12 93 TRP A CA 1
ATOM 714 C C . TRP A 1 93 ? 0.619 9.389 -7.211 1.00 89.12 93 TRP A C 1
ATOM 716 O O . TRP A 1 93 ? 0.080 10.370 -7.741 1.00 89.12 93 TRP A O 1
ATOM 726 N N . PRO A 1 94 ? 1.050 8.326 -7.913 1.00 83.38 94 PRO A N 1
ATOM 727 C CA . PRO A 1 94 ? 0.755 8.160 -9.325 1.00 83.38 94 PRO A CA 1
ATOM 728 C C . PRO A 1 94 ? -0.759 8.041 -9.516 1.00 83.38 94 PRO A C 1
ATOM 730 O O . PRO A 1 94 ? -1.437 7.258 -8.847 1.00 83.38 94 PRO A O 1
ATOM 733 N N . HIS A 1 95 ? -1.303 8.839 -10.419 1.00 68.62 95 HIS A N 1
ATOM 734 C CA . HIS A 1 95 ? -2.708 8.870 -10.786 1.00 68.62 95 HIS A CA 1
ATOM 735 C C . HIS A 1 95 ? -2.863 8.558 -12.280 1.00 68.62 95 HIS A C 1
ATOM 737 O O . HIS A 1 95 ? -1.983 8.839 -13.091 1.00 68.62 95 HIS A O 1
ATOM 743 N N . GLY A 1 96 ? -4.003 7.961 -12.640 1.00 54.62 96 GLY A N 1
ATOM 744 C CA . GLY A 1 96 ? -4.275 7.489 -14.000 1.00 54.62 96 GLY A CA 1
ATOM 745 C C . GLY A 1 96 ? -3.684 6.105 -14.298 1.00 54.62 96 GLY A C 1
ATOM 746 O O . GLY A 1 96 ? -2.741 5.660 -13.651 1.00 54.62 96 GLY A O 1
ATOM 747 N N . MET A 1 97 ? -4.249 5.413 -15.296 1.00 40.34 97 MET A N 1
ATOM 748 C CA . MET A 1 97 ? -3.866 4.034 -15.662 1.00 40.34 97 MET A CA 1
ATOM 749 C C . MET A 1 97 ? -2.396 3.890 -16.091 1.00 40.34 97 MET A C 1
ATOM 751 O O . MET A 1 97 ? -1.848 2.798 -16.015 1.00 40.34 97 MET A O 1
ATOM 755 N N . LYS A 1 98 ? -1.760 4.985 -16.523 1.00 49.19 98 LYS A N 1
ATOM 756 C CA . LYS A 1 98 ? -0.355 5.016 -16.954 1.00 49.19 98 LYS A CA 1
ATOM 757 C C . LYS A 1 98 ? 0.606 5.612 -15.921 1.00 49.19 98 LYS A C 1
ATOM 759 O O . LYS A 1 98 ? 1.809 5.555 -16.124 1.00 49.19 98 LYS A O 1
ATOM 764 N N . GLY A 1 99 ? 0.093 6.160 -14.815 1.00 58.72 99 GLY A N 1
ATOM 765 C CA . GLY A 1 99 ? 0.913 6.854 -13.816 1.00 58.72 99 GLY A CA 1
ATOM 766 C C . GLY A 1 99 ? 1.447 8.222 -14.260 1.00 58.72 99 GLY A C 1
ATOM 767 O O . GLY A 1 99 ? 2.296 8.770 -13.568 1.00 58.72 99 GLY A O 1
ATOM 768 N N . ASP A 1 100 ? 0.951 8.775 -15.373 1.00 59.56 100 ASP A N 1
ATOM 769 C CA . ASP A 1 10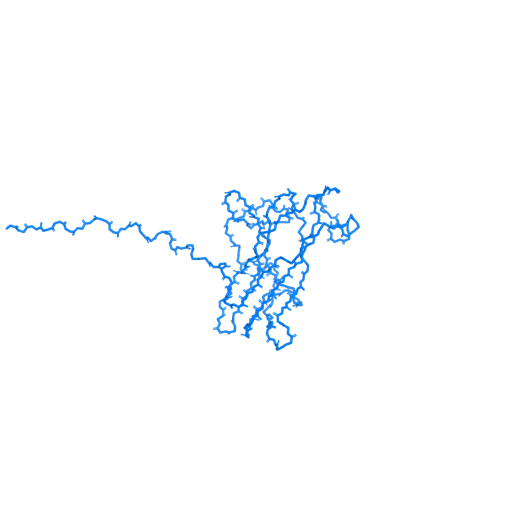0 ? 1.442 10.037 -15.951 1.00 59.56 100 ASP A CA 1
ATOM 770 C C . ASP A 1 100 ? 1.115 11.271 -15.081 1.00 59.56 100 ASP A C 1
ATOM 772 O O . ASP A 1 100 ? 1.811 12.284 -15.153 1.00 59.56 100 ASP A O 1
ATOM 776 N N . ASP A 1 101 ? 0.079 11.193 -14.236 1.00 72.75 101 ASP A N 1
ATOM 777 C CA . ASP A 1 101 ? -0.313 12.273 -13.324 1.00 72.75 101 ASP A CA 1
ATOM 778 C C . ASP A 1 101 ? 0.204 11.999 -11.903 1.00 72.75 101 ASP A C 1
ATOM 780 O O . ASP A 1 101 ? -0.436 11.305 -11.117 1.00 72.75 101 ASP A O 1
ATOM 784 N N . GLU A 1 102 ? 1.335 12.580 -11.515 1.00 81.69 102 GLU A N 1
ATOM 785 C CA . GLU A 1 102 ? 1.891 12.426 -10.164 1.00 81.69 102 GLU A CA 1
ATOM 786 C C . GLU A 1 102 ? 1.455 13.576 -9.234 1.00 81.69 102 GLU A C 1
ATOM 788 O O . GLU A 1 102 ? 1.585 14.757 -9.565 1.00 81.69 102 GLU A O 1
ATOM 793 N N . ARG A 1 103 ? 0.937 13.255 -8.036 1.00 83.88 103 ARG A N 1
ATOM 794 C CA . ARG A 1 103 ? 0.502 14.262 -7.044 1.00 83.88 103 ARG A CA 1
ATOM 795 C C . ARG A 1 103 ? 1.346 14.223 -5.767 1.00 83.88 103 ARG A C 1
ATOM 797 O O . ARG A 1 103 ? 1.543 13.138 -5.233 1.00 83.88 103 ARG A O 1
ATOM 804 N N . PRO A 1 104 ? 1.754 15.375 -5.197 1.00 85.75 104 PRO A N 1
ATOM 805 C CA . PRO A 1 104 ? 2.509 15.422 -3.937 1.00 85.75 104 PRO A CA 1
ATOM 806 C C . PRO A 1 104 ? 1.641 15.215 -2.684 1.00 85.75 104 PRO A C 1
ATOM 808 O O . PRO A 1 104 ? 2.150 15.168 -1.566 1.00 85.75 104 PRO A O 1
ATOM 811 N N . VAL A 1 105 ? 0.320 15.130 -2.858 1.00 86.69 105 VAL A N 1
ATOM 812 C CA . VAL A 1 105 ? -0.656 14.971 -1.778 1.00 86.69 105 VAL A CA 1
ATOM 813 C C . VAL A 1 105 ? -1.531 13.766 -2.087 1.00 86.69 105 VAL A C 1
ATOM 815 O O . VAL A 1 105 ? -1.993 13.616 -3.223 1.00 86.69 105 VAL A O 1
ATOM 818 N N . SER A 1 106 ? -1.778 12.944 -1.063 1.00 88.25 106 SER A N 1
ATOM 819 C CA . SER A 1 106 ? -2.690 11.808 -1.163 1.00 88.25 106 SER A CA 1
ATOM 820 C C . SER A 1 106 ? -4.060 12.257 -1.676 1.00 88.25 106 SER A C 1
ATOM 822 O O . SER A 1 106 ? -4.617 13.238 -1.171 1.00 88.25 106 SER A O 1
ATOM 824 N N . PRO A 1 107 ? -4.654 11.543 -2.646 1.00 88.38 107 PRO A N 1
ATOM 825 C CA . PRO A 1 107 ? -6.021 11.819 -3.057 1.00 88.38 107 PRO A CA 1
ATOM 826 C C . PRO A 1 107 ? -7.060 11.476 -1.973 1.00 88.38 107 PRO A C 1
ATOM 828 O O . PRO A 1 107 ? -8.209 11.910 -2.076 1.00 88.38 107 PRO A O 1
ATOM 831 N N . GLY A 1 108 ? -6.660 10.727 -0.939 1.00 89.38 108 GLY A N 1
ATOM 832 C CA . GLY A 1 108 ? -7.475 10.396 0.223 1.00 89.38 108 GLY A CA 1
ATOM 833 C C . GLY A 1 108 ? -8.591 9.388 -0.059 1.00 89.38 108 GLY A C 1
ATOM 834 O O . GLY A 1 108 ? -8.885 9.027 -1.202 1.00 89.38 108 GLY A O 1
ATOM 835 N N . ILE A 1 109 ? -9.246 8.937 1.011 1.00 89.25 109 ILE A N 1
ATOM 836 C CA . ILE A 1 109 ? -10.256 7.875 0.930 1.00 89.25 109 ILE A CA 1
ATOM 837 C C . ILE A 1 109 ? -11.519 8.291 0.173 1.00 89.25 109 ILE A C 1
ATOM 839 O O . ILE A 1 109 ? -12.099 7.477 -0.527 1.00 89.25 109 ILE A O 1
ATOM 843 N N . LYS A 1 110 ? -11.937 9.563 0.247 1.00 89.19 110 LYS A N 1
ATOM 844 C CA . LYS A 1 110 ? -13.160 10.031 -0.434 1.00 89.19 110 LYS A CA 1
ATOM 845 C C . LYS A 1 110 ? -13.066 9.874 -1.950 1.00 89.19 110 LYS A C 1
ATOM 847 O O . LYS A 1 110 ? -14.047 9.526 -2.595 1.00 89.19 110 LYS A O 1
ATOM 852 N N . LYS A 1 111 ? -11.884 10.138 -2.520 1.00 86.56 111 LYS A N 1
ATOM 853 C CA . LYS A 1 111 ? -11.655 9.937 -3.953 1.00 86.56 111 LYS A CA 1
ATOM 854 C C . LYS A 1 111 ? -11.607 8.450 -4.298 1.00 86.56 111 LYS A C 1
ATOM 856 O O . LYS A 1 111 ? -12.108 8.072 -5.350 1.00 86.56 111 LYS A O 1
ATOM 861 N N . LEU A 1 112 ? -11.036 7.632 -3.414 1.00 83.94 112 LEU A N 1
ATOM 862 C CA . LEU A 1 112 ? -10.982 6.183 -3.585 1.00 83.94 112 LEU A CA 1
ATOM 863 C C . LEU A 1 112 ? -12.387 5.571 -3.588 1.00 83.94 112 LEU A C 1
ATOM 865 O O . LEU A 1 112 ? -12.738 4.882 -4.535 1.00 83.94 112 LEU A O 1
ATOM 869 N N . ASP A 1 113 ? -13.203 5.905 -2.589 1.00 85.94 113 ASP A N 1
ATOM 870 C CA . ASP A 1 113 ? -14.578 5.423 -2.405 1.00 85.94 113 ASP A CA 1
ATOM 871 C C . ASP A 1 113 ? -15.502 5.823 -3.562 1.00 85.94 113 ASP A C 1
ATOM 873 O O . ASP A 1 113 ? -16.353 5.046 -3.983 1.00 85.94 113 ASP A O 1
ATOM 877 N N . ALA A 1 114 ? -15.285 7.004 -4.150 1.00 85.38 114 ALA A N 1
ATOM 878 C CA . ALA A 1 114 ? -16.013 7.434 -5.340 1.00 85.38 114 ALA A CA 1
ATOM 879 C C . ALA A 1 114 ? -15.661 6.625 -6.605 1.00 85.38 114 ALA A C 1
ATOM 881 O O . ALA A 1 114 ? -16.489 6.524 -7.509 1.00 85.38 114 ALA A O 1
ATOM 882 N N . LEU A 1 115 ? -14.438 6.087 -6.698 1.00 80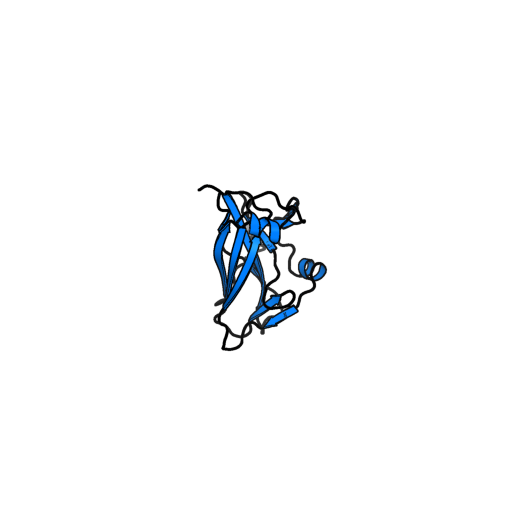.56 115 LEU A N 1
ATOM 883 C CA . LEU A 1 115 ? -13.966 5.309 -7.851 1.00 80.56 115 LEU A CA 1
ATOM 884 C C . LEU A 1 115 ? -14.242 3.813 -7.687 1.00 80.56 115 LEU A C 1
ATOM 886 O O . LEU A 1 115 ? -14.651 3.148 -8.636 1.00 80.56 115 LEU A O 1
ATOM 890 N N . VAL A 1 116 ? -13.999 3.293 -6.487 1.00 76.06 116 VAL A N 1
ATOM 891 C CA . VAL A 1 116 ? -14.145 1.886 -6.121 1.00 76.06 116 VAL A CA 1
ATOM 892 C C . VAL A 1 116 ? -14.830 1.835 -4.753 1.00 76.06 116 VAL A C 1
ATOM 894 O O . VAL A 1 116 ? -14.141 1.816 -3.731 1.00 76.06 116 VAL A O 1
ATOM 897 N N . PRO A 1 117 ? -16.177 1.836 -4.709 1.00 81.81 117 PRO A N 1
ATOM 898 C CA . PRO A 1 117 ? -16.914 1.768 -3.455 1.00 81.81 117 PRO A CA 1
ATOM 899 C C . PRO A 1 117 ? -16.551 0.503 -2.674 1.00 81.81 117 PRO A C 1
ATOM 901 O O . PRO A 1 117 ? -16.787 -0.626 -3.117 1.00 81.81 117 PRO A O 1
ATOM 904 N N . GLY A 1 118 ? -15.950 0.705 -1.510 1.00 86.00 118 GLY A N 1
ATOM 905 C CA . GLY A 1 118 ? -15.489 -0.339 -0.608 1.00 86.00 118 GLY A CA 1
ATOM 906 C C . GLY A 1 118 ? -16.346 -0.454 0.649 1.00 86.00 118 GLY A C 1
ATOM 907 O O . GLY A 1 118 ? -17.396 0.167 0.805 1.00 86.00 118 GLY A O 1
ATOM 908 N N . LYS A 1 119 ? -15.881 -1.281 1.581 1.00 90.44 119 LYS A N 1
ATOM 909 C CA . LYS A 1 119 ? -16.483 -1.471 2.902 1.00 90.44 119 LYS A CA 1
ATOM 910 C C . LYS A 1 119 ? -15.404 -1.539 3.974 1.00 90.44 119 LYS A C 1
ATOM 912 O O . LYS A 1 119 ? -14.257 -1.884 3.702 1.00 90.44 119 LYS A O 1
ATOM 917 N N . TRP A 1 120 ? -15.801 -1.257 5.208 1.00 90.50 120 TRP A N 1
ATOM 918 C CA . TRP A 1 120 ? -14.951 -1.429 6.380 1.00 90.50 120 TRP A CA 1
ATOM 919 C C . TRP A 1 120 ? -15.068 -2.854 6.908 1.00 90.50 120 TRP A C 1
ATOM 921 O O . TRP A 1 120 ? -16.139 -3.277 7.340 1.00 90.50 120 TRP A O 1
ATOM 931 N N . LEU A 1 121 ? -13.964 -3.594 6.882 1.00 88.69 121 LEU A N 1
ATOM 932 C CA . LEU A 1 121 ? -13.875 -4.947 7.412 1.00 88.69 121 LEU A CA 1
ATOM 933 C C . LEU A 1 121 ? -13.114 -4.937 8.736 1.00 88.69 121 LEU A C 1
ATOM 935 O O . LEU A 1 121 ? -11.978 -4.476 8.796 1.00 88.69 121 LEU A O 1
ATOM 939 N N . LEU A 1 122 ? -13.721 -5.484 9.788 1.00 86.69 122 LEU A N 1
ATOM 940 C CA . LEU A 1 122 ? -13.042 -5.692 11.063 1.00 86.69 122 LEU A CA 1
ATOM 941 C C . LEU A 1 122 ? -11.981 -6.790 10.908 1.00 86.69 122 LEU A C 1
ATOM 943 O O . LEU A 1 122 ? -12.318 -7.951 10.676 1.00 86.69 122 LEU A O 1
ATOM 947 N N . LEU A 1 123 ? -10.709 -6.436 11.076 1.00 79.81 123 LEU A N 1
ATOM 948 C CA . LEU A 1 123 ? -9.598 -7.390 11.058 1.00 79.81 123 LEU A CA 1
ATOM 949 C C . LEU A 1 123 ? -9.482 -8.161 12.373 1.00 79.81 123 LEU A C 1
ATOM 951 O O . LEU A 1 123 ? -9.028 -9.305 12.392 1.00 79.81 123 LEU A O 1
ATOM 955 N N . SER A 1 124 ? -9.914 -7.561 13.484 1.00 64.69 124 SER A N 1
ATOM 956 C CA . SER A 1 124 ? -9.736 -8.159 14.802 1.00 64.69 124 SER A CA 1
ATOM 957 C C . SER A 1 124 ? -10.874 -9.116 15.182 1.00 64.69 124 SER A C 1
ATOM 959 O O . SER A 1 124 ? -11.919 -8.724 15.704 1.00 64.69 124 SER A O 1
ATOM 961 N N . GLY A 1 125 ? -10.608 -10.402 15.013 1.00 54.00 125 GLY A N 1
ATOM 962 C CA . GLY A 1 125 ? -11.078 -11.473 15.887 1.00 54.00 125 GLY A CA 1
ATOM 963 C C . GLY A 1 125 ? -9.850 -12.281 16.302 1.00 54.00 125 GLY A C 1
ATOM 964 O O . GLY A 1 125 ? -8.879 -12.320 15.553 1.00 54.00 125 GLY A O 1
ATOM 965 N N . HIS A 1 126 ? -9.866 -12.910 17.477 1.00 47.84 126 HIS A N 1
ATOM 966 C CA . HIS A 1 126 ? -8.736 -13.572 18.161 1.00 47.84 126 HIS A CA 1
ATOM 967 C C . HIS A 1 126 ? -7.857 -14.561 17.347 1.00 47.84 126 HIS A C 1
ATOM 969 O O . HIS A 1 126 ? -6.875 -15.067 17.880 1.00 47.84 126 HIS A O 1
ATOM 975 N N . ASN A 1 127 ? -8.167 -14.821 16.075 1.00 55.59 127 ASN A N 1
ATOM 976 C CA . ASN A 1 127 ? -7.576 -15.871 15.249 1.00 55.59 127 ASN A CA 1
ATOM 977 C C . ASN A 1 127 ? -6.741 -15.371 14.052 1.00 55.59 127 ASN A C 1
ATOM 979 O O . ASN A 1 127 ? -6.230 -16.209 13.312 1.00 55.59 127 ASN A O 1
ATOM 983 N N . ARG A 1 128 ? -6.602 -14.055 13.808 1.00 63.72 128 ARG A N 1
ATOM 984 C CA . ARG A 1 128 ? -5.788 -13.528 12.687 1.00 63.72 128 ARG A CA 1
ATOM 985 C C . ARG A 1 128 ? -4.997 -12.270 13.082 1.00 63.72 128 ARG A C 1
ATOM 987 O O . ARG A 1 128 ? -5.489 -11.165 12.888 1.00 63.72 128 ARG A O 1
ATOM 994 N N . PRO A 1 129 ? -3.773 -12.417 13.625 1.00 70.12 129 PRO A N 1
ATOM 995 C CA . PRO A 1 129 ? -2.932 -11.282 14.031 1.00 70.12 129 PRO A CA 1
ATOM 996 C C . PRO A 1 129 ? -2.324 -10.512 12.845 1.00 70.12 129 PRO A C 1
ATOM 998 O O . PRO A 1 129 ? -1.782 -9.420 13.019 1.00 70.12 129 PRO A O 1
ATOM 1001 N N . ALA A 1 130 ? -2.378 -11.087 11.641 1.00 86.38 130 ALA A N 1
ATOM 1002 C CA . ALA A 1 130 ? -1.926 -10.457 10.414 1.00 86.38 130 ALA A CA 1
ATOM 1003 C C . ALA A 1 130 ? -2.705 -10.982 9.205 1.00 86.38 130 ALA A C 1
ATOM 1005 O O . ALA A 1 130 ? -3.177 -12.123 9.205 1.00 86.38 130 ALA A O 1
ATOM 1006 N N . ILE A 1 131 ? -2.792 -10.150 8.174 1.00 88.56 131 ILE A N 1
ATOM 1007 C CA . ILE A 1 131 ? -3.242 -10.518 6.835 1.00 88.56 131 ILE A CA 1
ATOM 1008 C C . ILE A 1 131 ? -2.108 -10.254 5.850 1.00 88.56 131 ILE A C 1
ATOM 1010 O O . ILE A 1 131 ? -1.327 -9.318 6.029 1.00 88.56 131 ILE A O 1
ATOM 1014 N N . GLU A 1 132 ? -2.022 -11.086 4.820 1.00 92.56 132 GLU A N 1
ATOM 1015 C CA . GLU A 1 132 ? -1.048 -10.936 3.746 1.00 92.56 132 GLU A CA 1
ATOM 1016 C C . GLU A 1 132 ? -1.743 -11.102 2.402 1.00 92.56 132 GLU A C 1
ATOM 1018 O O . GLU A 1 132 ? -2.637 -11.940 2.262 1.00 92.56 132 GLU A O 1
ATOM 1023 N N . TRP A 1 133 ? -1.335 -10.300 1.429 1.00 92.25 133 TRP A N 1
ATOM 1024 C CA . TRP A 1 133 ? -1.846 -10.347 0.064 1.00 92.25 133 TRP A CA 1
ATOM 1025 C C . TRP A 1 133 ? -0.743 -9.954 -0.919 1.00 92.25 133 TRP A C 1
ATOM 1027 O O . TRP A 1 133 ? 0.343 -9.537 -0.513 1.00 92.25 133 TRP A O 1
ATOM 1037 N N . GLU A 1 134 ? -0.999 -10.141 -2.209 1.00 91.88 134 GLU A N 1
ATOM 1038 C CA . GLU A 1 134 ? -0.060 -9.806 -3.276 1.00 91.88 134 GLU A CA 1
ATOM 1039 C C . GLU A 1 134 ? -0.675 -8.724 -4.167 1.00 91.88 134 GLU A C 1
ATOM 1041 O O . GLU A 1 134 ? -1.753 -8.928 -4.724 1.00 91.88 134 GLU A O 1
ATOM 1046 N N . GLU A 1 135 ? 0.018 -7.595 -4.300 1.00 89.62 135 GLU A N 1
ATOM 1047 C CA . GLU A 1 135 ? -0.326 -6.515 -5.225 1.00 89.62 135 GLU A CA 1
ATOM 1048 C C . GLU A 1 135 ? 0.534 -6.586 -6.479 1.00 89.62 135 GLU A C 1
ATOM 1050 O O . GLU A 1 135 ? 1.712 -6.954 -6.434 1.00 89.62 135 GLU A O 1
ATOM 1055 N N . LEU A 1 136 ? -0.063 -6.202 -7.602 1.00 86.75 136 LEU A N 1
ATOM 1056 C CA . LEU A 1 136 ? 0.660 -6.009 -8.850 1.00 86.75 136 LEU A CA 1
ATOM 1057 C C . LEU A 1 136 ? 1.157 -4.576 -8.930 1.00 86.75 136 LEU A C 1
ATOM 1059 O O . LEU A 1 136 ? 0.365 -3.640 -8.836 1.00 86.75 136 LEU A O 1
ATOM 1063 N N . ASP A 1 137 ? 2.451 -4.412 -9.181 1.00 83.38 137 ASP A N 1
ATOM 1064 C CA . ASP A 1 137 ? 2.999 -3.123 -9.569 1.00 83.38 137 ASP A CA 1
ATOM 1065 C C . ASP A 1 137 ? 3.479 -3.174 -11.019 1.00 83.38 137 ASP A C 1
ATOM 1067 O O . ASP A 1 137 ? 4.607 -3.554 -11.328 1.00 83.38 137 ASP A O 1
ATOM 1071 N N . SER A 1 138 ? 2.557 -2.834 -11.918 1.00 69.94 138 SER A N 1
ATOM 1072 C CA . SER A 1 138 ? 2.736 -2.878 -13.366 1.00 69.94 138 SER A CA 1
ATOM 1073 C C . SER A 1 138 ? 2.785 -1.476 -13.972 1.00 69.94 138 SER A C 1
ATOM 1075 O O . SER A 1 138 ? 2.224 -1.257 -15.033 1.00 69.94 138 SER A O 1
ATOM 1077 N N . THR A 1 139 ? 3.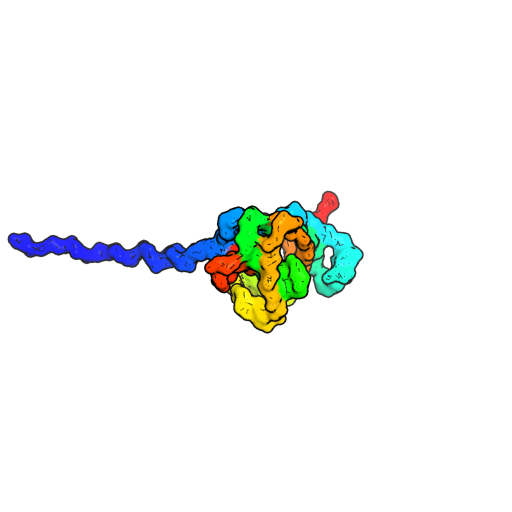333 -0.469 -13.286 1.00 67.94 139 THR A N 1
ATOM 1078 C CA . THR A 1 139 ? 3.714 0.790 -13.970 1.00 67.94 139 THR A CA 1
ATOM 1079 C C . THR A 1 139 ? 5.081 1.304 -13.518 1.00 67.94 139 THR A C 1
ATOM 1081 O O . THR A 1 139 ? 5.366 2.498 -13.616 1.00 67.94 139 THR A O 1
ATOM 1084 N N . SER A 1 140 ? 5.891 0.418 -12.954 1.00 71.00 140 SER A N 1
ATOM 1085 C CA . SER A 1 140 ? 7.177 0.760 -12.362 1.00 71.00 140 SER A CA 1
ATOM 1086 C C . SER A 1 140 ? 8.300 0.608 -13.360 1.00 71.00 140 SER A C 1
ATOM 1088 O O . SER A 1 140 ? 8.257 -0.270 -14.221 1.00 71.00 140 SER A O 1
ATOM 1090 N N . TYR A 1 141 ? 9.344 1.408 -13.186 1.00 77.25 141 TYR A N 1
ATOM 1091 C CA . TYR A 1 141 ? 10.613 1.225 -13.874 1.00 77.25 141 TYR A CA 1
ATOM 1092 C C . TYR A 1 141 ? 11.682 0.718 -12.903 1.00 77.25 141 TYR A C 1
ATOM 1094 O O . TYR A 1 141 ? 11.626 0.940 -11.692 1.00 77.25 141 TYR A O 1
ATOM 1102 N N . HIS A 1 142 ? 12.673 0.005 -13.435 1.00 81.88 142 HIS A N 1
ATOM 1103 C CA . HIS A 1 142 ? 13.770 -0.539 -12.637 1.00 81.88 142 HIS A CA 1
ATOM 1104 C C . HIS A 1 142 ? 14.492 0.547 -11.832 1.00 81.88 142 HIS A C 1
ATOM 1106 O O . HIS A 1 142 ? 14.788 1.625 -12.347 1.00 81.88 142 HIS A O 1
ATOM 1112 N N . GLY A 1 143 ? 14.815 0.238 -10.574 1.00 85.31 143 GLY A N 1
ATOM 1113 C CA . GLY A 1 143 ? 15.521 1.154 -9.676 1.00 85.31 143 GLY A CA 1
ATOM 1114 C C . GLY A 1 143 ? 14.644 2.239 -9.045 1.00 85.31 143 GLY A C 1
ATOM 1115 O O . GLY A 1 143 ? 15.110 2.931 -8.137 1.00 85.31 143 GLY A O 1
ATOM 1116 N N . GLU A 1 144 ? 13.380 2.375 -9.455 1.00 89.38 144 GLU A N 1
ATOM 1117 C CA . GLU A 1 144 ? 12.444 3.280 -8.792 1.00 89.38 144 GLU A CA 1
ATOM 1118 C C . GLU A 1 144 ? 12.098 2.784 -7.381 1.00 89.38 144 GLU A C 1
ATOM 1120 O O . GLU A 1 144 ? 12.105 1.585 -7.089 1.00 89.38 144 GLU A O 1
ATOM 1125 N N . LYS A 1 145 ? 11.815 3.730 -6.479 1.00 92.44 145 LYS A N 1
ATOM 1126 C CA . LYS A 1 145 ? 11.419 3.449 -5.094 1.00 92.44 145 LYS A CA 1
ATOM 1127 C C . LYS A 1 145 ? 9.918 3.586 -4.946 1.00 92.44 145 LYS A C 1
ATOM 1129 O O . LYS A 1 145 ? 9.385 4.682 -5.111 1.00 92.44 145 LYS A O 1
ATOM 1134 N N . HIS A 1 146 ? 9.251 2.482 -4.665 1.00 92.38 146 HIS A N 1
ATOM 1135 C CA . HIS A 1 146 ? 7.800 2.373 -4.663 1.00 92.38 146 HIS A CA 1
ATOM 1136 C C . HIS A 1 146 ? 7.294 1.886 -3.309 1.00 92.38 146 HIS A C 1
ATOM 1138 O O . HIS A 1 146 ? 8.060 1.446 -2.456 1.00 92.38 146 HIS A O 1
ATOM 1144 N N . GLY A 1 147 ? 5.989 1.972 -3.101 1.00 92.75 147 GLY A N 1
ATOM 1145 C CA . GLY A 1 147 ? 5.329 1.499 -1.895 1.00 92.75 147 GLY A CA 1
ATOM 1146 C C . GLY A 1 147 ? 3.824 1.596 -2.041 1.00 92.75 147 GLY A C 1
ATOM 1147 O O . GLY A 1 147 ? 3.309 1.966 -3.100 1.00 92.75 147 GLY A O 1
ATOM 1148 N N . PHE A 1 148 ? 3.125 1.272 -0.965 1.00 92.69 148 PHE A N 1
ATOM 1149 C CA . PHE A 1 148 ? 1.671 1.236 -0.957 1.00 92.69 148 PHE A CA 1
ATOM 1150 C C . PHE A 1 148 ? 1.129 1.973 0.255 1.00 92.69 148 PHE A C 1
ATOM 1152 O O . PHE A 1 148 ? 1.767 2.030 1.308 1.00 92.69 148 PHE A O 1
ATOM 1159 N N . THR A 1 149 ? -0.069 2.518 0.102 1.00 94.00 149 THR A N 1
ATOM 1160 C CA . THR A 1 149 ? -0.886 3.030 1.191 1.00 94.00 149 THR A CA 1
ATOM 1161 C C . THR A 1 149 ? -2.154 2.213 1.323 1.00 94.00 149 THR A C 1
ATOM 1163 O O . THR A 1 149 ? -2.613 1.606 0.357 1.00 94.00 149 THR A O 1
ATOM 1166 N N . ILE A 1 150 ? -2.721 2.203 2.524 1.00 93.12 150 ILE A N 1
ATOM 1167 C CA . ILE A 1 150 ? -4.036 1.631 2.823 1.00 93.12 150 ILE A CA 1
ATOM 1168 C C . ILE A 1 150 ? -4.758 2.513 3.837 1.00 93.12 150 ILE A C 1
ATOM 1170 O O . ILE A 1 150 ? -4.129 3.288 4.559 1.00 93.12 150 ILE A O 1
ATOM 1174 N N . PHE A 1 151 ? -6.078 2.359 3.922 1.00 93.25 151 PHE A N 1
ATOM 1175 C CA . PHE A 1 151 ? -6.901 3.079 4.889 1.00 93.25 151 PHE A CA 1
ATOM 1176 C C . PHE A 1 151 ? -7.386 2.157 6.000 1.00 93.25 151 PHE A C 1
ATOM 1178 O O . PHE A 1 151 ? -7.957 1.092 5.748 1.00 93.25 151 PHE A O 1
ATOM 1185 N N . ILE A 1 152 ? -7.194 2.604 7.237 1.00 91.94 152 ILE A N 1
ATOM 1186 C CA . ILE A 1 152 ? -7.614 1.901 8.445 1.00 91.94 152 ILE A CA 1
ATOM 1187 C C . ILE A 1 152 ? -8.451 2.807 9.346 1.00 91.94 152 ILE A C 1
ATOM 1189 O O . ILE A 1 152 ? -8.376 4.031 9.255 1.00 91.94 152 ILE A O 1
ATOM 1193 N N . LYS A 1 153 ? -9.235 2.203 10.234 1.00 90.56 153 LYS A N 1
ATOM 1194 C CA . LYS A 1 153 ? -9.954 2.887 11.315 1.00 90.56 153 LYS A CA 1
ATOM 1195 C C . LYS A 1 153 ? -9.822 2.101 12.605 1.00 90.56 153 LYS A C 1
ATOM 1197 O O . LYS A 1 153 ? -9.846 0.872 12.589 1.00 90.56 153 LYS A O 1
ATOM 1202 N N . ASP A 1 154 ? -9.731 2.809 13.716 1.00 84.62 154 ASP A N 1
ATOM 1203 C CA . ASP A 1 154 ? -9.914 2.214 15.037 1.00 84.62 154 ASP A CA 1
ATOM 1204 C C . ASP A 1 154 ? -11.421 2.113 15.324 1.00 84.62 154 ASP A C 1
ATOM 1206 O O . ASP A 1 154 ? -12.196 2.978 14.925 1.00 84.62 154 ASP A O 1
ATOM 1210 N N . ARG A 1 155 ? -11.870 1.079 16.034 1.00 79.12 155 ARG A N 1
ATOM 1211 C CA . ARG A 1 155 ? -13.259 0.964 16.489 1.00 79.12 155 ARG A CA 1
ATOM 1212 C C . ARG A 1 155 ? -13.701 2.186 17.293 1.00 79.12 155 ARG A C 1
ATOM 1214 O O . ARG A 1 155 ? -14.872 2.551 17.227 1.00 79.12 155 ARG A O 1
ATOM 1221 N N . GLU A 1 156 ? -12.798 2.774 18.070 1.00 77.50 156 GLU A N 1
ATOM 1222 C CA . GLU A 1 156 ? -13.100 3.931 18.917 1.00 77.50 156 GLU A CA 1
ATOM 1223 C C . GLU A 1 156 ? -12.993 5.267 18.166 1.00 77.50 156 GLU A C 1
ATOM 1225 O O . GLU A 1 156 ? -13.490 6.285 18.651 1.00 77.50 156 GLU A O 1
ATOM 1230 N N . LYS A 1 157 ? -12.385 5.278 16.970 1.00 77.25 157 LYS A N 1
ATOM 1231 C CA . LYS A 1 157 ? -12.177 6.483 16.156 1.00 77.25 157 LYS A CA 1
ATOM 1232 C C . LYS A 1 157 ? -12.759 6.283 14.764 1.00 77.25 157 LYS A C 1
ATOM 1234 O O . LYS A 1 157 ? -12.195 5.582 13.932 1.00 77.25 157 LYS A O 1
ATOM 1239 N N . ASP A 1 158 ? -13.854 6.978 14.472 1.00 76.56 158 ASP A N 1
ATOM 1240 C CA . ASP A 1 158 ? -14.484 6.898 13.148 1.00 76.56 158 ASP A CA 1
ATOM 1241 C C . ASP A 1 158 ? -13.701 7.649 12.048 1.00 76.56 158 ASP A C 1
ATOM 1243 O O . ASP A 1 158 ? -14.063 7.608 10.871 1.00 76.56 158 ASP A O 1
ATOM 1247 N N . GLU A 1 159 ? -12.603 8.324 12.392 1.00 87.62 159 GLU A N 1
ATOM 1248 C CA . GLU A 1 159 ? -11.746 8.986 11.412 1.00 87.62 159 GLU A CA 1
ATOM 1249 C C . GLU A 1 159 ? -10.795 7.975 10.739 1.00 87.62 159 GLU A C 1
ATOM 1251 O O . GLU A 1 159 ? -10.013 7.321 11.431 1.00 87.62 159 GLU A O 1
ATOM 1256 N N . PRO A 1 160 ? -10.849 7.819 9.401 1.00 91.25 160 PRO A N 1
ATOM 1257 C CA . PRO A 1 160 ? -9.908 6.975 8.680 1.00 91.25 160 PRO A CA 1
ATOM 1258 C C . PRO A 1 160 ? -8.497 7.560 8.661 1.00 91.25 160 PRO A C 1
ATOM 1260 O O . PRO A 1 160 ? -8.308 8.721 8.301 1.00 91.25 160 PRO A O 1
ATOM 1263 N N . THR A 1 161 ? -7.511 6.710 8.928 1.00 90.88 161 THR A N 1
ATOM 1264 C CA . THR A 1 161 ? -6.085 7.025 8.811 1.00 90.88 161 THR A CA 1
ATOM 1265 C C . THR A 1 161 ? -5.498 6.315 7.599 1.00 90.88 161 THR A C 1
ATOM 1267 O O . THR A 1 161 ? -5.719 5.117 7.405 1.00 90.88 161 THR A O 1
ATOM 1270 N N . GLU A 1 162 ? -4.734 7.043 6.787 1.00 93.00 162 GLU A N 1
ATOM 1271 C CA . GLU A 1 162 ? -3.918 6.457 5.724 1.00 93.00 162 GLU A CA 1
ATOM 1272 C C . GLU A 1 162 ? -2.555 6.063 6.289 1.00 93.00 162 GLU A C 1
ATOM 1274 O O . GLU A 1 162 ? -1.838 6.900 6.829 1.00 93.00 162 GLU A O 1
ATOM 1279 N N . ILE A 1 163 ? -2.181 4.798 6.144 1.00 93.25 163 ILE A N 1
ATOM 1280 C CA . ILE A 1 163 ? -0.855 4.310 6.531 1.00 93.25 163 ILE A CA 1
ATOM 1281 C C . ILE A 1 163 ? -0.103 3.831 5.299 1.00 93.25 163 ILE A C 1
ATOM 1283 O O . ILE A 1 163 ? -0.715 3.460 4.299 1.00 93.25 163 ILE A O 1
ATOM 1287 N N . MET A 1 164 ? 1.224 3.847 5.371 1.00 93.81 164 MET A N 1
ATOM 1288 C CA . MET A 1 164 ? 2.112 3.618 4.235 1.00 93.81 164 MET A CA 1
ATOM 1289 C C . MET A 1 164 ? 3.178 2.584 4.589 1.00 93.81 164 MET A C 1
ATOM 1291 O O . MET A 1 164 ? 3.616 2.521 5.736 1.00 93.81 164 MET A O 1
ATOM 1295 N N . THR A 1 165 ? 3.594 1.784 3.611 1.00 94.31 165 THR A N 1
ATOM 1296 C CA . THR A 1 165 ? 4.769 0.921 3.760 1.00 94.31 165 THR A CA 1
ATOM 1297 C C . THR A 1 165 ? 6.066 1.727 3.718 1.00 94.31 165 THR A C 1
ATOM 1299 O O . THR A 1 165 ? 6.133 2.793 3.107 1.00 94.31 165 THR A O 1
ATOM 1302 N N . GLU A 1 166 ? 7.146 1.153 4.244 1.00 93.25 166 GLU A N 1
ATOM 1303 C CA . GLU A 1 166 ? 8.492 1.561 3.830 1.00 93.25 166 GLU A CA 1
ATOM 1304 C C . GLU A 1 166 ? 8.676 1.375 2.308 1.00 93.25 166 GLU A C 1
ATOM 1306 O O . GLU A 1 166 ? 8.013 0.514 1.706 1.00 93.25 166 GLU A O 1
ATOM 1311 N N . PRO A 1 167 ? 9.553 2.166 1.661 1.00 93.69 167 PRO A N 1
ATOM 1312 C CA . PRO A 1 167 ? 9.789 2.042 0.235 1.00 93.69 167 PRO A CA 1
ATOM 1313 C C . PRO A 1 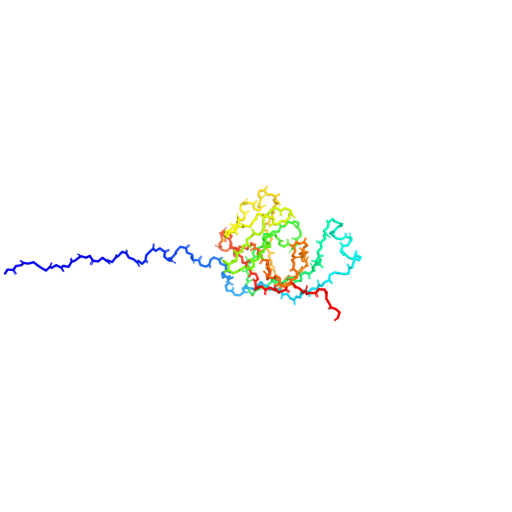167 ? 10.567 0.765 -0.086 1.00 93.69 167 PRO A C 1
ATOM 1315 O O . PRO A 1 167 ? 11.562 0.439 0.562 1.00 93.69 167 PRO A O 1
ATOM 1318 N N . TYR A 1 168 ? 10.172 0.090 -1.158 1.00 92.25 168 TYR A N 1
ATOM 1319 C CA . TYR A 1 168 ? 10.945 -0.976 -1.781 1.00 92.25 168 TYR A CA 1
ATOM 1320 C C . TYR A 1 168 ? 11.558 -0.482 -3.096 1.00 92.25 168 TYR A C 1
ATOM 1322 O O . TYR A 1 168 ? 11.041 0.437 -3.731 1.00 92.25 168 TYR A O 1
ATOM 1330 N N . VAL A 1 169 ? 12.676 -1.081 -3.507 1.00 92.31 169 VAL A N 1
ATOM 1331 C CA . VAL A 1 169 ? 13.308 -0.786 -4.801 1.00 92.31 169 VAL A CA 1
ATOM 1332 C C . VAL A 1 169 ? 12.804 -1.791 -5.825 1.00 92.31 169 VAL A C 1
ATOM 1334 O O . VAL A 1 169 ? 12.878 -2.996 -5.584 1.00 92.31 169 VAL A O 1
ATOM 1337 N N . VAL A 1 170 ? 12.307 -1.303 -6.958 1.00 88.94 170 VAL A N 1
ATOM 1338 C CA . VAL A 1 170 ? 11.850 -2.141 -8.071 1.00 88.94 170 VAL A CA 1
ATOM 1339 C C . VAL A 1 170 ? 13.056 -2.922 -8.609 1.00 88.94 170 VAL A C 1
ATOM 1341 O O . VAL A 1 170 ? 14.013 -2.291 -9.082 1.00 88.94 170 VAL A O 1
ATOM 1344 N N . PRO A 1 171 ? 13.052 -4.268 -8.525 1.00 85.50 171 PRO A N 1
ATOM 1345 C CA . PRO A 1 171 ? 14.171 -5.086 -8.970 1.00 85.50 171 PRO A CA 1
ATOM 1346 C C . PRO A 1 171 ? 14.501 -4.827 -10.436 1.00 85.50 171 PRO A C 1
ATOM 1348 O O . PRO A 1 171 ? 13.603 -4.617 -11.250 1.00 85.50 171 PRO A O 1
ATOM 1351 N N . SER A 1 172 ? 15.788 -4.848 -10.772 1.00 74.69 172 SER A N 1
ATOM 1352 C CA . SER A 1 172 ? 16.246 -4.907 -12.158 1.00 74.69 172 SER A CA 1
ATOM 1353 C C . SER A 1 172 ? 16.024 -6.307 -12.723 1.00 74.69 172 SER A C 1
ATOM 1355 O O . SER A 1 172 ? 16.410 -7.281 -12.075 1.00 74.69 172 SER A O 1
ATOM 1357 N N . ASP A 1 173 ? 15.498 -6.410 -13.943 1.00 64.19 173 ASP A N 1
ATOM 1358 C CA . ASP A 1 173 ? 15.520 -7.662 -14.700 1.00 64.19 173 ASP A CA 1
ATOM 1359 C C . ASP A 1 173 ? 16.957 -7.867 -15.177 1.00 64.19 173 ASP A C 1
ATOM 1361 O O . ASP A 1 173 ? 17.353 -7.419 -16.252 1.00 64.19 173 ASP A O 1
ATOM 1365 N N . SER A 1 174 ? 17.804 -8.458 -14.343 1.00 44.50 174 SER A N 1
ATOM 1366 C CA . SER A 1 174 ? 19.106 -8.938 -14.790 1.00 44.50 174 SER A CA 1
ATOM 1367 C C . SER A 1 174 ? 19.517 -10.188 -14.006 1.00 44.50 174 SER A C 1
ATOM 1369 O O . SER A 1 174 ? 19.237 -10.260 -12.810 1.00 44.50 174 SER A O 1
ATOM 1371 N N . PRO A 1 175 ? 20.091 -11.173 -14.720 1.00 44.34 175 PRO A N 1
ATOM 1372 C CA . PRO A 1 175 ? 20.219 -12.578 -14.322 1.00 44.34 175 PRO A CA 1
ATOM 1373 C C . PRO A 1 175 ? 21.150 -12.841 -13.137 1.00 44.34 175 PRO A C 1
ATOM 1375 O O . PRO A 1 175 ? 22.093 -12.046 -12.921 1.00 44.34 175 PRO A O 1
#

Radius of gyration: 20.66 Å; chains: 1; bounding box: 37×75×54 Å

pLDDT: mean 77.12, std 17.7, range [35.34, 96.94]